Protein AF-A0A7C9QWF3-F1 (afdb_monomer_lite)

Radius of gyration: 22.1 Å; chains: 1; bounding box: 34×55×81 Å

InterPro domains:
  IPR009056 Cytochrome c-like domain [PS51007] (44-137)
  IPR015170 Protein of unknown function DUF1924, Cytochrome c-type protein SHP-like [PF09086] (40-134)
  IPR036909 Cytochrome c-like domain superfamily [G3DSA:1.10.760.10] (20-137)
  IPR036909 Cytochrome c-like domain superfamily [SSF46626] (30-136)

Sequence (137 aa):
MKRILAAALVLAPVAAMAAGSAHDLVLSHYAVQAKQADSAFAGFSAQRGETLFRTQWAKGDARTPSCTSCHTDNPRDPGRNAKTGRPIDPVAVSANPKRFTDLDQVEKQFGRDCKSVLGRECTPQEKGDYVTFMTGQ

pLDDT: mean 91.34, std 15.51, range [38.41, 98.94]

Secondary structure (DSSP, 8-state):
------------------PPPHHHHHHHHHHHHHHHH-TT-----HHHHHHHHH----SS-TT-SSTHHHH-SSTTS-EE-TTT--EE---STTT-TTTT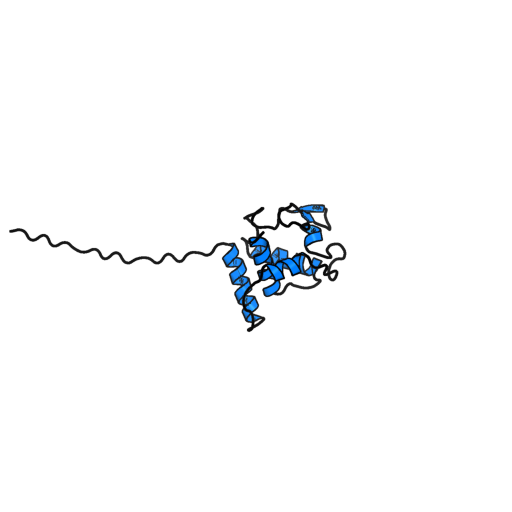--HHHHHHHHHHHHHHHHSSPPPHHHHHHHHHHHHT-

Structure (mmCIF, N/CA/C/O backbone):
data_AF-A0A7C9QWF3-F1
#
_entry.id   AF-A0A7C9QWF3-F1
#
loop_
_atom_site.group_PDB
_atom_site.id
_atom_site.type_symbol
_atom_site.label_atom_id
_atom_site.label_alt_id
_atom_site.label_comp_id
_atom_site.label_asym_id
_atom_site.label_entity_id
_atom_site.label_seq_id
_atom_site.pdbx_PDB_ins_code
_atom_site.Cartn_x
_atom_site.Cartn_y
_atom_site.Cartn_z
_atom_site.occupancy
_atom_site.B_iso_or_equiv
_atom_site.auth_seq_id
_atom_site.auth_comp_id
_atom_site.auth_asym_id
_atom_site.auth_atom_id
_atom_site.pdbx_PDB_model_num
ATOM 1 N N . MET A 1 1 ? 2.187 42.967 63.007 1.00 40.72 1 MET A N 1
ATOM 2 C CA . MET A 1 1 ? 1.349 41.830 62.561 1.00 40.72 1 MET A CA 1
ATOM 3 C C . MET A 1 1 ? 0.830 42.150 61.164 1.00 40.72 1 MET A C 1
ATOM 5 O O . MET A 1 1 ? 0.003 43.041 61.042 1.00 40.72 1 MET A O 1
ATOM 9 N N . LYS A 1 2 ? 1.364 41.537 60.102 1.00 38.41 2 LYS A N 1
ATOM 10 C CA . LYS A 1 2 ? 0.942 41.819 58.719 1.00 38.41 2 LYS A CA 1
ATOM 11 C C . LYS A 1 2 ? 0.622 40.484 58.051 1.00 38.41 2 LYS A C 1
ATOM 13 O O . LYS A 1 2 ? 1.512 39.666 57.856 1.00 38.41 2 LYS A O 1
ATOM 18 N N . ARG A 1 3 ? -0.672 40.225 57.844 1.00 46.75 3 ARG A N 1
ATOM 19 C CA . ARG A 1 3 ? -1.191 38.991 57.241 1.00 46.75 3 ARG A CA 1
ATOM 20 C C . ARG A 1 3 ? -0.973 39.072 55.731 1.00 46.75 3 ARG A C 1
ATOM 22 O O . ARG A 1 3 ? -1.513 39.973 55.098 1.00 46.75 3 ARG A O 1
ATOM 29 N N . ILE A 1 4 ? -0.175 38.165 55.176 1.00 48.28 4 ILE A N 1
ATOM 30 C CA . ILE A 1 4 ? -0.014 38.006 53.727 1.00 48.28 4 ILE A CA 1
ATOM 31 C C . ILE A 1 4 ? -1.088 37.010 53.278 1.00 48.28 4 ILE A C 1
ATOM 33 O O . ILE A 1 4 ? -1.035 35.843 53.658 1.00 48.28 4 ILE A O 1
ATOM 37 N N . LEU A 1 5 ? -2.088 37.474 52.523 1.00 52.41 5 LEU A N 1
ATOM 38 C CA . LEU A 1 5 ? -3.012 36.594 51.804 1.00 52.41 5 LEU A CA 1
ATOM 39 C C . LEU A 1 5 ? -2.332 36.141 50.507 1.00 52.41 5 LEU A C 1
ATOM 41 O O . LEU A 1 5 ? -2.099 36.956 49.617 1.00 52.41 5 LEU A O 1
ATOM 45 N N . ALA A 1 6 ? -2.012 34.853 50.407 1.00 51.81 6 ALA A N 1
ATOM 46 C CA . ALA A 1 6 ? -1.570 34.234 49.164 1.00 51.81 6 ALA A CA 1
ATOM 47 C C . ALA A 1 6 ? -2.803 33.836 48.337 1.00 51.81 6 ALA A C 1
ATOM 49 O O . ALA A 1 6 ? -3.583 32.978 48.748 1.00 51.81 6 ALA A O 1
ATOM 50 N N . ALA A 1 7 ? -2.994 34.482 47.186 1.00 54.31 7 ALA A N 1
ATOM 51 C CA . ALA A 1 7 ? -3.996 34.091 46.202 1.00 54.31 7 ALA A CA 1
ATOM 52 C C . ALA A 1 7 ? -3.501 32.845 45.450 1.00 54.31 7 ALA A C 1
ATOM 54 O O . ALA A 1 7 ? -2.495 32.898 44.744 1.00 54.31 7 ALA A O 1
ATOM 55 N N . ALA A 1 8 ? -4.190 31.718 45.627 1.00 55.28 8 ALA A N 1
ATOM 56 C CA . ALA A 1 8 ? -3.909 30.487 44.899 1.00 55.28 8 ALA A CA 1
ATOM 57 C C . ALA A 1 8 ? -4.468 30.594 43.471 1.00 55.28 8 ALA A C 1
ATOM 59 O O . ALA A 1 8 ? -5.681 30.565 43.261 1.00 55.28 8 ALA A O 1
ATOM 60 N N . LEU A 1 9 ? -3.576 30.737 42.490 1.00 61.31 9 LEU A N 1
ATOM 61 C CA . LEU A 1 9 ? -3.903 30.663 41.069 1.00 61.31 9 LEU A CA 1
ATOM 62 C C . LEU A 1 9 ? -4.103 29.186 40.693 1.00 61.31 9 LEU A C 1
ATOM 64 O O . LEU A 1 9 ? -3.141 28.424 40.609 1.00 61.31 9 LEU A O 1
ATOM 68 N N . VAL A 1 10 ? -5.355 28.772 40.503 1.00 59.12 10 VAL A N 1
ATOM 69 C CA . VAL A 1 10 ? -5.696 27.417 40.050 1.00 59.12 10 VAL A CA 1
ATOM 70 C C . VAL A 1 10 ? -5.458 27.342 38.542 1.00 59.12 10 VAL A C 1
ATOM 72 O O . VAL A 1 10 ? -6.232 27.879 37.752 1.00 59.12 10 VAL A O 1
ATOM 75 N N . LEU A 1 11 ? -4.361 26.700 38.142 1.00 59.66 11 LEU A N 1
ATOM 76 C CA . LEU A 1 11 ? -4.047 26.414 36.745 1.00 59.66 11 LEU A CA 1
ATOM 77 C C . LEU A 1 11 ? -4.833 25.163 36.315 1.00 59.66 11 LEU A C 1
ATOM 79 O O . LEU A 1 11 ? -4.531 24.057 36.761 1.00 59.66 11 LEU A O 1
ATOM 83 N N . ALA A 1 12 ? -5.864 25.323 35.483 1.00 61.59 12 ALA A N 1
ATOM 84 C CA . ALA A 1 12 ? -6.570 24.186 34.893 1.00 61.59 12 ALA A CA 1
ATOM 85 C C . ALA A 1 12 ? -5.717 23.559 33.768 1.00 61.59 12 ALA A C 1
ATOM 87 O O . ALA A 1 12 ? -5.203 24.297 32.923 1.00 61.59 12 ALA A O 1
ATOM 88 N N . PRO A 1 13 ? -5.552 22.224 33.719 1.00 59.62 13 PRO A N 1
ATOM 89 C CA . PRO A 1 13 ? -4.785 21.574 32.666 1.00 59.62 13 PRO A CA 1
ATOM 90 C C . PRO A 1 13 ? -5.576 21.571 31.352 1.00 59.62 13 PRO A C 1
ATOM 92 O O . PRO A 1 13 ? -6.687 21.047 31.273 1.00 59.62 13 PRO A O 1
ATOM 95 N N . VAL A 1 14 ? -4.983 22.138 30.302 1.00 57.81 14 VAL A N 1
ATOM 96 C CA . VAL A 1 14 ? -5.469 21.992 28.927 1.00 57.81 14 VAL A CA 1
ATOM 97 C C . VAL A 1 14 ? -5.061 20.601 28.449 1.00 57.81 14 VAL A C 1
ATOM 99 O O . VAL A 1 14 ? -3.873 20.318 28.296 1.00 57.81 14 VAL A O 1
ATOM 102 N N . ALA A 1 15 ? -6.032 19.714 28.239 1.00 54.88 15 ALA A N 1
ATOM 103 C CA . ALA A 1 15 ? -5.780 18.419 27.621 1.00 54.88 15 ALA A CA 1
ATOM 104 C C . ALA A 1 15 ? -5.381 18.636 26.153 1.00 54.88 15 ALA A C 1
ATOM 106 O O . ALA A 1 15 ? -6.208 19.015 25.323 1.00 54.88 15 ALA A O 1
ATOM 107 N N . ALA A 1 16 ? -4.106 18.419 25.832 1.00 52.31 16 ALA A N 1
ATOM 108 C CA . ALA A 1 16 ? -3.642 18.380 24.454 1.00 52.31 16 ALA A CA 1
ATOM 109 C C . ALA A 1 16 ? -4.248 17.145 23.771 1.00 52.31 16 ALA A C 1
ATOM 111 O O . ALA A 1 16 ? -3.899 16.010 24.093 1.00 52.31 16 ALA A O 1
ATOM 112 N N . MET A 1 17 ? -5.178 17.361 22.841 1.00 54.38 17 MET A N 1
ATOM 113 C CA . MET A 1 17 ? -5.611 16.317 21.918 1.00 54.38 17 MET A CA 1
ATOM 114 C C . MET A 1 17 ? -4.405 15.968 21.043 1.00 54.38 17 MET A C 1
ATOM 116 O O . MET A 1 17 ? -3.961 16.795 20.247 1.00 54.38 17 MET A O 1
ATOM 120 N N . ALA A 1 18 ? -3.832 14.778 21.225 1.00 54.69 18 ALA A N 1
ATOM 121 C CA . ALA A 1 18 ? -2.798 14.280 20.332 1.00 54.69 18 ALA A CA 1
ATOM 122 C C . ALA A 1 18 ? -3.409 14.146 18.930 1.00 54.69 18 ALA A C 1
ATOM 124 O O . ALA A 1 18 ? -4.263 13.290 18.700 1.00 54.69 18 ALA A O 1
ATOM 125 N N . ALA A 1 19 ? -3.014 15.022 18.005 1.00 62.00 19 ALA A N 1
ATOM 126 C CA . ALA A 1 19 ? -3.297 14.811 16.596 1.00 62.00 19 ALA A CA 1
ATOM 127 C C . ALA A 1 19 ? -2.594 13.508 16.189 1.00 62.00 19 ALA A C 1
ATOM 129 O O . ALA A 1 19 ? -1.377 13.394 16.348 1.00 62.00 19 ALA A O 1
ATOM 130 N N . GLY A 1 20 ? -3.365 12.515 15.736 1.00 65.19 20 GLY A N 1
ATOM 131 C CA . GLY A 1 20 ? -2.807 11.278 15.190 1.00 65.19 20 GLY A CA 1
ATOM 132 C C . GLY A 1 20 ? -1.837 11.580 14.047 1.00 65.19 20 GLY A C 1
ATOM 133 O O . GLY A 1 20 ? -1.910 12.641 13.417 1.00 65.19 20 GLY A O 1
ATOM 134 N N . SER A 1 21 ? -0.913 10.661 13.778 1.00 86.62 21 SER A N 1
ATOM 135 C CA . SER A 1 21 ? -0.009 10.793 12.636 1.00 86.62 21 SER A CA 1
ATOM 136 C C . SER A 1 21 ? -0.801 10.884 11.323 1.00 86.62 21 SER A C 1
ATOM 138 O O . SER A 1 21 ? -1.958 10.468 11.239 1.00 86.62 21 SER A O 1
ATOM 140 N N . ALA A 1 22 ? -0.187 11.405 10.257 1.00 93.25 22 ALA A N 1
ATOM 141 C CA . ALA A 1 22 ? -0.845 11.451 8.948 1.00 93.25 22 ALA A CA 1
ATOM 142 C C . ALA A 1 22 ? -1.272 10.047 8.461 1.00 93.25 22 ALA A C 1
ATOM 144 O O . ALA A 1 22 ? -2.311 9.903 7.818 1.00 93.25 22 ALA A O 1
ATOM 145 N N . HIS A 1 23 ? -0.520 9.005 8.838 1.00 93.56 23 HIS A N 1
ATOM 146 C CA . HIS A 1 23 ? -0.874 7.604 8.597 1.00 93.56 23 HIS A CA 1
ATOM 147 C C . HIS A 1 23 ? -2.131 7.183 9.364 1.00 93.56 23 HIS A C 1
ATOM 149 O O . HIS A 1 23 ? -3.005 6.530 8.792 1.00 93.56 23 HIS A O 1
ATOM 155 N N . ASP A 1 24 ? -2.265 7.607 10.624 1.00 94.38 24 ASP A N 1
ATOM 156 C CA . ASP A 1 24 ? -3.452 7.329 11.443 1.00 94.38 24 ASP A CA 1
ATOM 157 C C . ASP A 1 24 ? -4.708 7.971 10.851 1.00 94.38 24 ASP A C 1
ATOM 159 O O . ASP A 1 24 ? -5.785 7.381 10.922 1.00 94.38 24 ASP A O 1
ATOM 163 N N . LEU A 1 25 ? -4.589 9.148 10.225 1.00 96.00 25 LEU A N 1
ATOM 164 C CA . LEU A 1 25 ? -5.709 9.790 9.529 1.00 96.00 25 LEU A CA 1
ATOM 165 C C . LEU A 1 25 ? -6.176 8.964 8.322 1.00 96.00 25 LEU A C 1
ATOM 167 O O . LEU A 1 25 ? -7.380 8.760 8.147 1.00 96.00 25 LEU A O 1
ATOM 171 N N . VAL A 1 26 ? -5.242 8.435 7.524 1.00 97.88 26 VAL A N 1
ATOM 172 C CA . VAL A 1 26 ? -5.561 7.553 6.388 1.00 97.88 26 VAL A CA 1
ATOM 173 C C . VAL A 1 26 ? -6.196 6.243 6.868 1.00 97.88 26 VAL A C 1
ATOM 175 O O . VAL A 1 26 ? -7.227 5.824 6.339 1.00 97.88 26 VAL A O 1
ATOM 178 N N . LEU A 1 27 ? -5.641 5.610 7.903 1.00 98.12 27 LEU A N 1
ATOM 179 C CA . LEU A 1 27 ? -6.205 4.380 8.470 1.00 98.12 27 LEU A CA 1
ATOM 180 C C . LEU A 1 27 ? -7.588 4.621 9.089 1.00 98.12 27 LEU A C 1
ATOM 182 O O . LEU A 1 27 ? -8.508 3.837 8.860 1.00 98.12 27 LEU A O 1
ATOM 186 N N . SER A 1 28 ? -7.779 5.730 9.805 1.00 98.06 28 SER A N 1
ATOM 187 C CA . SER A 1 28 ? -9.075 6.097 10.391 1.00 98.06 28 SER A CA 1
ATOM 188 C C . SER A 1 28 ? -10.145 6.298 9.317 1.00 98.06 28 SER A C 1
ATOM 190 O O . SER A 1 28 ? -11.272 5.825 9.471 1.00 98.06 28 SER A O 1
ATOM 192 N N . HIS A 1 29 ? -9.788 6.933 8.196 1.00 98.31 29 HIS A N 1
ATOM 193 C CA . HIS A 1 29 ? -10.685 7.099 7.054 1.00 98.31 29 HIS A CA 1
ATOM 194 C C . HIS A 1 29 ? -11.178 5.753 6.502 1.00 98.31 29 HIS A C 1
ATOM 196 O O . HIS A 1 29 ? -12.380 5.572 6.280 1.00 98.31 29 HIS A O 1
ATOM 202 N N . TYR A 1 30 ? -10.279 4.780 6.329 1.00 98.75 30 TYR A N 1
ATOM 203 C CA . TYR A 1 30 ? -10.683 3.445 5.888 1.00 98.75 30 TYR A CA 1
ATOM 204 C C . TYR A 1 30 ? -11.449 2.672 6.951 1.00 98.75 30 TYR A C 1
ATOM 206 O O . TYR A 1 30 ? -12.332 1.900 6.592 1.00 98.75 30 TYR A O 1
ATOM 214 N N . ALA A 1 31 ? -11.152 2.861 8.239 1.00 98.69 31 ALA A N 1
ATOM 215 C CA . ALA A 1 31 ? -11.825 2.128 9.308 1.00 98.69 31 ALA A CA 1
ATOM 216 C C . ALA A 1 31 ? -13.315 2.490 9.368 1.00 98.69 31 ALA A C 1
ATOM 218 O O . ALA A 1 31 ? -14.163 1.606 9.499 1.00 98.69 31 ALA A O 1
ATOM 219 N N . VAL A 1 32 ? -13.640 3.777 9.189 1.00 98.56 32 VAL A N 1
ATOM 220 C CA . VAL A 1 32 ? -15.027 4.254 9.086 1.00 98.56 32 VAL A CA 1
ATOM 221 C C . VAL A 1 32 ? -15.742 3.591 7.907 1.00 98.56 32 VAL A C 1
ATOM 223 O O . VAL A 1 32 ? -16.819 3.024 8.085 1.00 98.56 32 VAL A O 1
ATOM 226 N N . GLN A 1 33 ? -15.135 3.600 6.719 1.00 98.62 33 GLN A N 1
ATOM 227 C CA . GLN A 1 33 ? -15.734 2.989 5.528 1.00 98.62 33 GLN A CA 1
ATOM 228 C C . GLN A 1 33 ? -15.850 1.465 5.631 1.00 98.62 33 GLN A C 1
ATOM 230 O O . GLN A 1 33 ? -16.851 0.894 5.209 1.00 98.62 33 GLN A O 1
ATOM 235 N N . ALA A 1 34 ? -14.850 0.796 6.207 1.00 98.62 34 ALA A N 1
ATOM 236 C CA . ALA A 1 34 ? -14.871 -0.646 6.410 1.00 98.62 34 ALA A CA 1
ATOM 237 C C . ALA A 1 34 ? -16.007 -1.041 7.354 1.00 98.62 34 ALA A C 1
ATOM 239 O O . ALA A 1 34 ? -16.748 -1.965 7.046 1.00 98.62 34 ALA A O 1
ATOM 240 N N . LYS A 1 35 ? -16.216 -0.287 8.441 1.00 98.44 35 LYS A N 1
ATOM 241 C CA . LYS A 1 35 ? -17.327 -0.525 9.369 1.00 98.44 35 LYS A CA 1
ATOM 242 C C . LYS A 1 35 ? -18.702 -0.268 8.747 1.00 98.44 35 LYS A C 1
ATOM 244 O O . LYS A 1 35 ? -19.665 -0.940 9.107 1.00 98.44 35 LYS A O 1
ATOM 249 N N . GLN A 1 36 ? -18.800 0.704 7.839 1.00 98.19 36 GLN A N 1
ATOM 250 C CA . GLN A 1 36 ? -20.025 0.970 7.077 1.00 98.19 36 GLN A CA 1
ATOM 251 C C . GLN A 1 36 ? -20.328 -0.144 6.068 1.00 98.19 36 GLN A C 1
ATOM 253 O O . GLN A 1 36 ? -21.490 -0.491 5.880 1.00 98.19 36 GLN A O 1
ATOM 258 N N . ALA A 1 37 ? -19.295 -0.697 5.428 1.00 97.94 37 ALA A N 1
ATOM 259 C CA . ALA A 1 37 ? -19.433 -1.784 4.464 1.00 97.94 37 ALA A CA 1
ATOM 260 C C . ALA A 1 37 ? -19.664 -3.151 5.132 1.00 97.94 37 ALA A C 1
ATOM 262 O O . ALA A 1 37 ? -20.368 -3.990 4.576 1.00 97.94 37 ALA A O 1
ATOM 263 N N . ASP A 1 38 ? -19.081 -3.370 6.312 1.00 97.31 38 ASP A N 1
ATOM 264 C CA . ASP A 1 38 ? -19.172 -4.611 7.074 1.00 97.31 38 ASP A CA 1
ATOM 265 C C . ASP A 1 38 ? -19.229 -4.324 8.584 1.00 97.31 38 ASP A C 1
ATOM 267 O O . ASP A 1 38 ? -18.258 -3.889 9.215 1.00 97.31 38 ASP A O 1
ATOM 271 N N . SER A 1 39 ? -20.374 -4.617 9.203 1.00 96.31 39 SER A N 1
ATOM 272 C CA . SER A 1 39 ? -20.560 -4.443 10.644 1.00 96.31 39 SER A CA 1
ATOM 273 C C . SER A 1 39 ? -19.705 -5.408 11.476 1.00 96.31 39 SER A C 1
ATOM 275 O O . SER A 1 39 ? -19.462 -5.118 12.651 1.00 96.31 39 SER A O 1
ATOM 277 N N . ALA A 1 40 ? -19.190 -6.492 10.888 1.00 97.00 40 ALA A N 1
ATOM 278 C CA . ALA A 1 40 ? -18.254 -7.419 11.515 1.00 97.00 40 ALA A CA 1
ATOM 279 C C . ALA A 1 40 ? -16.786 -6.965 11.420 1.00 97.00 40 ALA A C 1
ATOM 281 O O . ALA A 1 40 ? -15.913 -7.633 11.977 1.00 97.00 40 ALA A O 1
ATOM 282 N N . PHE A 1 41 ? -16.497 -5.823 10.780 1.00 98.06 41 PHE A N 1
ATOM 283 C CA . PHE A 1 41 ? -15.143 -5.276 10.717 1.00 98.06 41 PHE A CA 1
ATOM 284 C C . PHE A 1 41 ? -14.518 -5.169 12.119 1.00 98.06 41 PHE A C 1
ATOM 286 O O . PHE A 1 41 ? -15.044 -4.482 13.004 1.00 98.06 41 PHE A O 1
ATOM 293 N N . ALA A 1 42 ? -13.382 -5.851 12.288 1.00 96.50 42 ALA A N 1
ATOM 294 C CA . ALA A 1 42 ? -12.665 -6.012 13.555 1.00 96.50 42 ALA A CA 1
ATOM 295 C C . ALA A 1 42 ? -11.274 -5.349 13.557 1.00 96.50 42 ALA A C 1
ATOM 297 O O . ALA A 1 42 ? -10.496 -5.547 14.488 1.00 96.50 42 ALA A O 1
ATOM 298 N N . GLY A 1 43 ? -10.953 -4.570 12.520 1.00 97.94 43 GLY A N 1
ATOM 299 C CA . GLY A 1 43 ? -9.656 -3.916 12.360 1.00 97.94 43 GLY A CA 1
ATOM 300 C C . GLY A 1 43 ? -8.836 -4.452 11.188 1.00 97.94 43 GLY A C 1
ATOM 301 O O . GLY A 1 43 ? -9.153 -5.473 10.563 1.00 97.94 43 GLY A O 1
ATOM 302 N N . PHE A 1 44 ? -7.762 -3.728 10.884 1.00 98.75 44 PHE A N 1
ATOM 303 C CA . PHE A 1 44 ? -6.849 -4.062 9.798 1.00 98.75 44 PHE A CA 1
ATOM 304 C C . PHE A 1 44 ? -5.798 -5.095 10.208 1.00 98.75 44 PHE A C 1
ATOM 306 O O . PHE A 1 44 ? -5.506 -5.284 11.387 1.00 98.75 44 PHE A O 1
ATOM 313 N N . SER A 1 45 ? -5.224 -5.773 9.220 1.00 98.75 45 SER A N 1
ATOM 314 C CA . SER A 1 45 ? -4.221 -6.817 9.397 1.00 98.75 45 SER A CA 1
ATOM 315 C C . SER A 1 45 ? -3.087 -6.651 8.394 1.00 98.75 45 SER A C 1
ATOM 317 O O . SER A 1 45 ? -3.299 -6.749 7.184 1.00 98.75 45 SER A O 1
ATOM 319 N N . ALA A 1 46 ? -1.861 -6.505 8.905 1.00 98.69 46 ALA A N 1
ATOM 320 C CA . ALA A 1 46 ? -0.655 -6.513 8.080 1.00 98.69 46 ALA A CA 1
ATOM 321 C C . ALA A 1 46 ? -0.530 -7.808 7.259 1.00 98.69 46 ALA A C 1
ATOM 323 O O . ALA A 1 46 ? -0.128 -7.766 6.103 1.00 98.69 46 ALA A O 1
ATOM 324 N N . GLN A 1 47 ? -0.936 -8.955 7.811 1.00 98.75 47 GLN A N 1
ATOM 325 C CA . GLN A 1 47 ? -0.834 -10.233 7.105 1.00 98.75 47 GLN A CA 1
ATOM 326 C C . GLN A 1 47 ? -1.815 -10.345 5.930 1.00 98.75 47 GLN A C 1
ATOM 328 O O . GLN A 1 47 ? -1.464 -10.880 4.874 1.00 98.75 47 GLN A O 1
ATOM 333 N N . ARG A 1 48 ? -3.033 -9.802 6.065 1.00 98.81 48 ARG A N 1
ATOM 334 C CA . ARG A 1 48 ? -3.954 -9.687 4.920 1.00 98.81 48 ARG A CA 1
ATOM 335 C C . ARG A 1 48 ? -3.426 -8.696 3.883 1.00 98.81 48 ARG A C 1
ATOM 337 O O . ARG A 1 48 ? -3.517 -8.980 2.692 1.00 98.81 48 ARG A O 1
ATOM 344 N N . GLY A 1 49 ? -2.820 -7.592 4.322 1.00 98.88 49 GLY A N 1
ATOM 345 C CA . GLY A 1 49 ? -2.177 -6.615 3.440 1.00 98.88 49 GLY A CA 1
ATOM 346 C C . GLY A 1 49 ? -1.008 -7.203 2.651 1.00 98.88 49 GLY A C 1
ATOM 347 O O . GLY A 1 49 ? -0.911 -6.995 1.443 1.00 98.88 49 GLY A O 1
ATOM 348 N N . GLU A 1 50 ? -0.166 -8.008 3.298 1.00 98.81 50 GLU A N 1
ATOM 349 C CA . GLU A 1 50 ? 0.914 -8.737 2.633 1.00 98.81 50 GLU A CA 1
ATOM 350 C C . GLU A 1 50 ? 0.365 -9.744 1.620 1.00 98.81 50 GLU A C 1
ATOM 352 O O . GLU A 1 50 ? 0.829 -9.801 0.480 1.00 98.81 50 GLU A O 1
ATOM 357 N N . THR A 1 51 ? -0.663 -10.502 2.008 1.00 98.88 51 THR A N 1
ATOM 358 C CA . THR A 1 51 ? -1.326 -11.453 1.108 1.00 98.88 51 THR A CA 1
ATOM 359 C C . THR A 1 51 ? -1.859 -10.736 -0.130 1.00 98.88 51 THR A C 1
ATOM 361 O O . THR A 1 51 ? -1.581 -11.160 -1.250 1.00 98.88 51 THR A O 1
ATOM 364 N N . LEU A 1 52 ? -2.563 -9.615 0.046 1.00 98.75 52 LEU A N 1
ATOM 365 C CA . LEU A 1 52 ? -3.048 -8.770 -1.047 1.00 98.75 52 LEU A CA 1
ATOM 366 C C . LEU A 1 52 ? -1.902 -8.310 -1.963 1.00 98.75 52 LEU A C 1
ATOM 368 O O . LEU A 1 52 ? -2.021 -8.448 -3.182 1.00 98.75 52 LEU A O 1
ATOM 372 N N . PHE A 1 53 ? -0.805 -7.811 -1.380 1.00 98.75 53 PHE A N 1
ATOM 373 C CA . PHE A 1 53 ? 0.369 -7.307 -2.100 1.00 98.75 53 PHE A CA 1
ATOM 374 C C . PHE A 1 53 ? 1.051 -8.386 -2.951 1.00 98.75 53 PHE A C 1
ATOM 376 O O . PHE A 1 53 ? 1.418 -8.119 -4.093 1.00 98.75 53 PHE A O 1
ATOM 383 N N . ARG A 1 54 ? 1.206 -9.601 -2.410 1.00 98.50 54 ARG A N 1
ATOM 384 C CA . ARG A 1 54 ? 1.948 -10.698 -3.057 1.00 98.50 54 ARG A CA 1
ATOM 385 C C . ARG A 1 54 ? 1.100 -11.571 -3.976 1.00 98.50 54 ARG A C 1
ATOM 387 O O . ARG A 1 54 ? 1.647 -12.281 -4.815 1.00 98.50 54 ARG A O 1
ATOM 394 N N . THR A 1 55 ? -0.224 -11.547 -3.832 1.00 98.56 55 THR A N 1
ATOM 395 C CA . THR A 1 55 ? -1.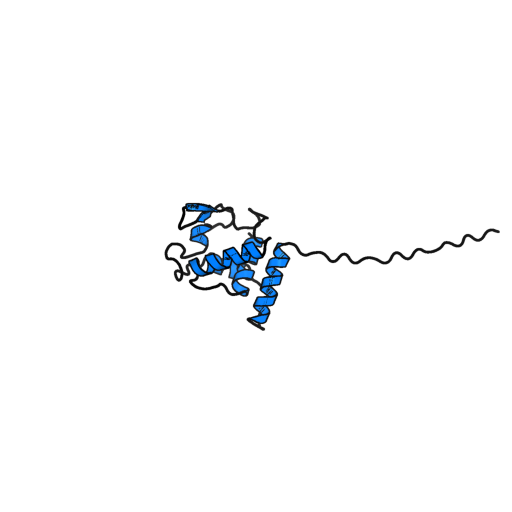117 -12.395 -4.631 1.00 98.56 55 THR A CA 1
ATOM 396 C C . THR A 1 55 ? -0.982 -12.080 -6.122 1.00 98.56 55 THR A C 1
ATOM 398 O O . THR A 1 55 ? -0.967 -10.917 -6.535 1.00 98.56 55 THR A 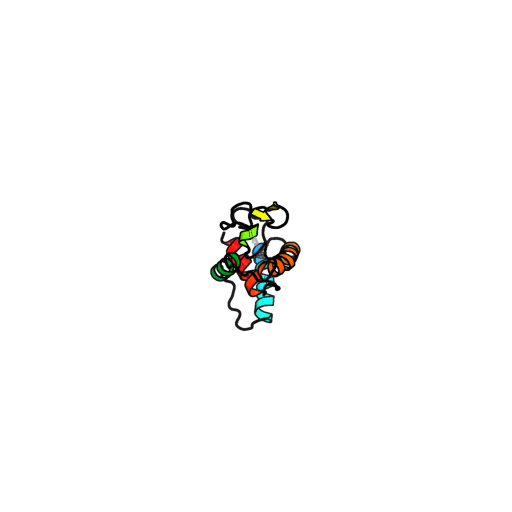O 1
ATOM 401 N N . GLN A 1 56 ? -0.913 -13.132 -6.942 1.00 97.56 56 GLN A N 1
ATOM 402 C CA . GLN A 1 56 ? -1.095 -13.037 -8.387 1.00 97.56 56 GLN A CA 1
ATOM 403 C C . GLN A 1 56 ? -2.592 -13.046 -8.691 1.00 97.56 56 GLN A C 1
ATOM 405 O O . GLN A 1 56 ? -3.234 -14.090 -8.754 1.00 97.56 56 GLN A O 1
ATOM 410 N N . TRP A 1 57 ? -3.159 -11.857 -8.841 1.00 96.81 57 TRP A N 1
ATOM 411 C CA . TRP A 1 57 ? -4.569 -11.661 -9.143 1.00 96.81 57 TRP A CA 1
ATOM 412 C C . TRP A 1 57 ? -4.885 -12.008 -10.590 1.00 96.81 57 TRP A C 1
ATOM 414 O O . TRP A 1 57 ? -5.905 -12.643 -10.838 1.00 96.81 57 TRP A O 1
ATOM 424 N N . ALA A 1 58 ? -4.025 -11.576 -11.524 1.00 91.75 58 ALA A N 1
ATOM 425 C CA . ALA A 1 58 ? -4.143 -11.817 -12.968 1.00 91.75 58 ALA A CA 1
ATOM 426 C C . ALA A 1 58 ? -5.556 -11.554 -13.545 1.00 91.75 58 ALA A C 1
ATOM 428 O O . ALA A 1 58 ? -5.993 -12.219 -14.481 1.00 91.75 58 ALA A O 1
ATOM 429 N N . LYS A 1 59 ? -6.279 -10.584 -12.966 1.00 94.69 59 LYS A N 1
ATOM 430 C CA . LYS A 1 59 ? -7.663 -10.221 -13.328 1.00 94.69 59 LYS A CA 1
ATOM 431 C C . LYS A 1 59 ? -7.786 -8.831 -13.950 1.00 94.69 59 LYS A C 1
ATOM 433 O O . LYS A 1 59 ? -8.788 -8.552 -14.599 1.00 94.69 59 LYS A O 1
ATOM 438 N N . GLY A 1 60 ? -6.802 -7.961 -13.724 1.00 95.50 60 GLY A N 1
ATOM 439 C CA . GLY A 1 60 ? -6.715 -6.645 -14.350 1.00 95.50 60 GLY A CA 1
ATOM 440 C C . GLY A 1 60 ? -5.890 -6.658 -15.641 1.00 95.50 60 GLY A C 1
ATOM 441 O O . GLY A 1 60 ? -6.084 -7.486 -16.526 1.00 95.50 60 GLY A O 1
ATOM 442 N N . ASP A 1 61 ? -4.955 -5.717 -15.761 1.00 96.62 61 ASP A N 1
ATOM 443 C CA . ASP A 1 61 ? -4.015 -5.649 -16.881 1.00 96.62 61 ASP A CA 1
ATOM 444 C C . ASP A 1 61 ? -3.003 -6.802 -16.801 1.00 96.62 61 ASP A C 1
ATOM 446 O O . ASP A 1 61 ? -2.376 -7.025 -15.764 1.00 96.62 61 ASP A O 1
ATOM 450 N N . ALA A 1 62 ? -2.795 -7.496 -17.922 1.00 96.38 62 ALA A N 1
ATOM 451 C CA . ALA A 1 62 ? -1.898 -8.649 -18.013 1.00 96.38 62 ALA A CA 1
ATOM 452 C C . ALA A 1 62 ? -0.436 -8.342 -17.628 1.00 96.38 62 ALA A C 1
ATOM 454 O O . ALA A 1 62 ? 0.297 -9.249 -17.245 1.00 96.38 62 ALA A O 1
ATOM 455 N N . ARG A 1 63 ? 0.000 -7.076 -17.705 1.00 96.19 63 ARG A N 1
ATOM 456 C CA . ARG A 1 63 ? 1.351 -6.645 -17.293 1.00 96.19 63 ARG A CA 1
ATOM 457 C C . ARG A 1 63 ? 1.478 -6.411 -15.790 1.00 96.19 63 ARG A C 1
ATOM 459 O O . ARG A 1 63 ? 2.590 -6.257 -15.298 1.00 96.19 63 ARG A O 1
ATOM 466 N N . THR A 1 64 ? 0.364 -6.335 -15.067 1.00 97.06 64 THR A N 1
ATOM 467 C CA . THR A 1 64 ? 0.340 -6.115 -13.616 1.00 97.06 64 THR A CA 1
ATOM 468 C C . THR A 1 64 ? -0.453 -7.216 -12.917 1.00 97.06 64 THR A C 1
ATOM 470 O O . THR A 1 64 ? -1.463 -6.920 -12.281 1.00 97.06 64 THR A O 1
ATOM 473 N N . PRO A 1 65 ? -0.036 -8.493 -13.018 1.00 97.44 65 PRO A N 1
ATOM 474 C CA . PRO A 1 65 ? -0.729 -9.589 -12.348 1.00 97.44 65 PRO A CA 1
ATOM 475 C C . PRO A 1 65 ? -0.669 -9.487 -10.817 1.00 97.44 65 PRO A C 1
ATOM 477 O O . PRO A 1 65 ? -1.489 -10.113 -10.154 1.00 97.44 65 PRO A O 1
ATOM 480 N N . SER A 1 66 ? 0.267 -8.716 -10.254 1.00 98.31 66 SER A N 1
ATOM 481 C CA . SER A 1 66 ? 0.422 -8.482 -8.815 1.00 98.31 66 SER A CA 1
ATOM 482 C C . SER A 1 66 ? 0.895 -7.048 -8.536 1.00 98.31 66 SER A C 1
ATOM 484 O O . SER A 1 66 ? 1.388 -6.362 -9.436 1.00 98.31 66 SER A O 1
ATOM 486 N N . CYS A 1 67 ? 0.794 -6.586 -7.285 1.00 98.38 67 CYS A N 1
ATOM 487 C CA . CYS A 1 67 ? 1.378 -5.311 -6.859 1.00 98.38 67 CYS A CA 1
ATOM 488 C C . CYS A 1 67 ? 2.909 -5.321 -7.033 1.00 98.38 67 CYS A C 1
ATOM 490 O O . CYS A 1 67 ? 3.508 -4.303 -7.401 1.00 98.38 67 CYS A O 1
ATOM 492 N N . THR A 1 68 ? 3.536 -6.489 -6.851 1.00 98.38 68 THR A N 1
ATOM 493 C CA . THR A 1 68 ? 4.989 -6.680 -6.990 1.00 98.38 68 THR A CA 1
ATOM 494 C C . THR A 1 68 ? 5.492 -6.450 -8.415 1.00 98.38 68 THR A C 1
ATOM 496 O O . THR A 1 68 ? 6.655 -6.098 -8.603 1.00 98.38 68 THR A O 1
ATOM 499 N N . SER A 1 69 ? 4.618 -6.519 -9.430 1.00 98.00 69 SER A N 1
ATOM 500 C CA . SER A 1 69 ? 4.979 -6.214 -10.822 1.00 98.00 69 SER A CA 1
ATOM 501 C C . SER A 1 69 ? 5.506 -4.787 -11.003 1.00 98.00 69 SER A C 1
ATOM 503 O O . SER A 1 69 ? 6.285 -4.539 -11.919 1.00 98.00 69 SER A O 1
ATOM 505 N N . CYS A 1 70 ? 5.094 -3.854 -10.136 1.00 97.88 70 CYS A N 1
ATOM 506 C CA . CYS A 1 70 ? 5.607 -2.484 -10.115 1.00 97.88 70 CYS A CA 1
ATOM 507 C C . CYS A 1 70 ? 6.521 -2.198 -8.916 1.00 97.88 70 CYS A C 1
ATOM 509 O O . CYS A 1 70 ? 7.427 -1.377 -9.036 1.00 97.88 70 CYS A O 1
ATOM 511 N N . HIS A 1 71 ? 6.269 -2.833 -7.769 1.00 98.38 71 HIS A N 1
ATOM 512 C CA . HIS A 1 71 ? 6.883 -2.487 -6.480 1.00 98.38 71 HIS A CA 1
ATOM 513 C C . HIS A 1 71 ? 7.944 -3.480 -5.987 1.00 98.38 71 HIS A C 1
ATOM 515 O O . HIS A 1 71 ? 8.448 -3.311 -4.881 1.00 98.38 71 HIS A O 1
ATOM 521 N N . THR A 1 72 ? 8.308 -4.469 -6.811 1.00 98.19 72 THR A N 1
ATOM 522 C CA . THR A 1 72 ? 9.197 -5.591 -6.459 1.00 98.19 72 THR A CA 1
ATOM 523 C C . THR A 1 72 ? 8.630 -6.473 -5.338 1.00 98.19 72 THR A C 1
ATOM 525 O O . THR A 1 72 ? 7.564 -6.193 -4.790 1.00 98.19 72 THR A O 1
ATOM 528 N N . ASP A 1 73 ? 9.321 -7.562 -4.997 1.00 97.88 73 ASP A N 1
ATOM 529 C CA . ASP A 1 73 ? 8.929 -8.427 -3.875 1.00 97.88 73 ASP A CA 1
ATOM 530 C C . ASP A 1 73 ? 9.299 -7.836 -2.506 1.00 97.88 73 ASP A C 1
ATOM 532 O O . ASP A 1 73 ? 8.723 -8.233 -1.485 1.00 97.88 73 ASP A O 1
ATOM 536 N N . ASN A 1 74 ? 10.240 -6.888 -2.477 1.00 98.38 74 ASN A N 1
ATOM 537 C CA . ASN A 1 74 ? 10.649 -6.161 -1.286 1.00 98.38 74 ASN A CA 1
ATOM 538 C C . ASN A 1 74 ? 10.163 -4.703 -1.382 1.00 98.38 74 ASN A C 1
ATOM 540 O O . ASN A 1 74 ? 10.767 -3.897 -2.085 1.00 98.38 74 ASN A O 1
ATOM 544 N N . PRO A 1 75 ? 9.111 -4.304 -0.645 1.00 98.38 75 PRO A N 1
ATOM 545 C CA . PRO A 1 75 ? 8.518 -2.971 -0.785 1.00 98.38 75 PRO A CA 1
ATOM 546 C C . PRO A 1 75 ? 9.433 -1.816 -0.333 1.00 98.38 75 PRO A C 1
ATOM 548 O O . PRO A 1 75 ? 9.080 -0.648 -0.530 1.00 98.38 75 PRO A O 1
ATOM 551 N N . ARG A 1 76 ? 10.588 -2.127 0.276 1.00 98.62 76 ARG A N 1
ATOM 552 C CA . ARG A 1 76 ? 11.643 -1.168 0.640 1.00 98.62 76 ARG A CA 1
ATOM 553 C C . ARG A 1 76 ? 12.532 -0.777 -0.538 1.00 98.62 76 ARG A C 1
ATOM 555 O O . ARG A 1 76 ? 13.196 0.253 -0.463 1.00 98.62 76 ARG A O 1
ATOM 562 N N . ASP A 1 77 ? 12.522 -1.562 -1.609 1.00 98.62 77 ASP A N 1
ATOM 563 C CA . ASP A 1 77 ? 13.317 -1.289 -2.798 1.00 98.62 77 ASP A CA 1
ATOM 564 C C . ASP A 1 77 ? 12.563 -0.352 -3.758 1.00 98.62 77 ASP A C 1
ATOM 566 O O . ASP A 1 77 ? 11.325 -0.343 -3.801 1.00 98.62 77 ASP A O 1
ATOM 570 N N . PRO A 1 78 ? 13.281 0.469 -4.546 1.00 98.50 78 PRO A N 1
ATOM 571 C CA . PRO A 1 78 ? 12.662 1.235 -5.614 1.00 98.50 78 PRO A CA 1
ATOM 572 C C . PRO A 1 78 ? 12.097 0.295 -6.684 1.00 98.50 78 PRO A C 1
ATOM 574 O O . PRO A 1 78 ? 12.751 -0.637 -7.153 1.00 98.50 78 PRO A O 1
ATOM 577 N N . GLY A 1 79 ? 10.872 0.583 -7.104 1.00 98.38 79 GLY A N 1
ATOM 578 C CA . GLY A 1 79 ? 10.165 -0.137 -8.149 1.00 98.38 79 GLY A CA 1
ATOM 579 C C . GLY A 1 79 ? 10.285 0.518 -9.524 1.00 98.38 79 GLY A C 1
ATOM 580 O O . GLY A 1 79 ? 10.912 1.566 -9.713 1.00 98.38 79 GLY A O 1
ATOM 581 N N . ARG A 1 80 ? 9.620 -0.080 -10.514 1.00 98.38 80 ARG A N 1
ATOM 582 C CA . ARG A 1 80 ? 9.450 0.499 -11.854 1.00 98.38 80 ARG A CA 1
ATOM 583 C C . ARG A 1 80 ? 8.057 0.186 -12.364 1.00 98.38 80 ARG A C 1
ATOM 585 O O . ARG A 1 80 ? 7.595 -0.942 -12.278 1.00 98.38 80 ARG A O 1
ATOM 592 N N . ASN A 1 81 ? 7.386 1.175 -12.939 1.00 97.38 81 ASN A N 1
ATOM 593 C CA . ASN A 1 81 ? 6.057 0.978 -13.497 1.00 97.38 81 ASN A CA 1
ATOM 594 C C . ASN A 1 81 ? 6.101 -0.058 -14.633 1.00 97.38 81 ASN A C 1
ATOM 596 O O . ASN A 1 81 ? 6.752 0.182 -15.649 1.00 97.38 81 ASN A O 1
ATOM 600 N N . ALA A 1 82 ? 5.357 -1.158 -14.502 1.00 95.94 82 ALA A N 1
ATOM 601 C CA . ALA A 1 82 ? 5.391 -2.275 -15.450 1.00 95.94 82 ALA A CA 1
ATOM 602 C C . ALA A 1 82 ? 5.002 -1.902 -16.896 1.00 95.94 82 ALA A C 1
ATOM 604 O O . ALA A 1 82 ? 5.357 -2.607 -17.836 1.00 95.94 82 ALA A O 1
ATOM 605 N N . LYS A 1 83 ? 4.271 -0.796 -17.100 1.00 93.12 83 LYS A N 1
ATOM 606 C CA . LYS A 1 83 ? 3.805 -0.359 -18.429 1.00 93.12 83 LYS A CA 1
ATOM 607 C C . LYS A 1 83 ? 4.746 0.645 -19.089 1.00 93.12 83 LYS A C 1
ATOM 609 O O . LYS A 1 83 ? 4.886 0.637 -20.304 1.00 93.12 83 LYS A O 1
ATOM 614 N N . THR A 1 84 ? 5.334 1.541 -18.299 1.00 96.19 84 THR A N 1
ATOM 615 C CA . THR A 1 84 ? 6.091 2.704 -18.801 1.00 96.19 84 THR A CA 1
ATOM 616 C C . THR A 1 84 ? 7.581 2.643 -18.485 1.00 96.19 84 THR A C 1
ATOM 618 O O . THR A 1 84 ? 8.349 3.443 -19.006 1.00 96.19 84 THR A O 1
ATOM 621 N N . GLY A 1 85 ? 8.000 1.754 -17.584 1.00 96.81 85 GLY A N 1
ATOM 622 C CA . GLY A 1 85 ? 9.370 1.682 -17.088 1.00 96.81 85 GLY A CA 1
ATOM 623 C C . GLY A 1 85 ? 9.798 2.883 -16.240 1.00 96.81 85 GLY A C 1
ATOM 624 O O . GLY A 1 85 ? 10.971 2.990 -15.899 1.00 96.81 85 GLY A O 1
ATOM 625 N N . ARG A 1 86 ? 8.899 3.809 -15.887 1.00 97.69 86 ARG A N 1
ATOM 626 C CA . ARG A 1 86 ? 9.258 4.941 -15.020 1.00 97.69 86 ARG A CA 1
ATOM 627 C C . ARG A 1 86 ? 9.637 4.445 -13.617 1.00 97.69 86 ARG A C 1
ATOM 629 O O . ARG A 1 86 ? 8.950 3.550 -13.120 1.00 97.69 86 ARG A O 1
ATOM 636 N N . PRO A 1 87 ? 10.683 5.006 -12.981 1.00 97.88 87 PRO A N 1
ATOM 637 C CA . PRO A 1 87 ? 11.048 4.642 -11.616 1.00 97.88 87 PRO A CA 1
ATOM 638 C C . PRO A 1 87 ? 9.926 5.004 -10.638 1.00 97.88 87 PRO A C 1
ATOM 640 O O . PRO A 1 87 ? 9.188 5.971 -10.852 1.00 97.88 87 PRO A O 1
ATOM 643 N N . ILE A 1 88 ? 9.801 4.208 -9.581 1.00 98.25 88 ILE A N 1
ATOM 644 C CA . ILE A 1 88 ? 8.852 4.403 -8.489 1.00 98.25 88 ILE A CA 1
ATOM 645 C C . ILE A 1 88 ? 9.639 4.319 -7.184 1.00 98.25 88 ILE A C 1
ATOM 647 O O . ILE A 1 88 ? 10.303 3.317 -6.935 1.00 98.25 88 ILE A O 1
ATOM 651 N N . ASP A 1 89 ? 9.543 5.341 -6.338 1.00 98.25 89 ASP A N 1
ATOM 652 C CA . ASP A 1 89 ? 10.158 5.305 -5.007 1.00 98.25 89 ASP A CA 1
ATOM 653 C C . ASP A 1 89 ? 9.606 4.139 -4.167 1.00 98.25 89 ASP A C 1
ATOM 655 O O . ASP A 1 89 ? 8.457 3.730 -4.389 1.00 98.25 89 ASP A O 1
ATOM 659 N N . PRO A 1 90 ? 10.347 3.652 -3.156 1.00 98.69 90 PRO A N 1
ATOM 660 C CA . PRO A 1 90 ? 9.865 2.619 -2.244 1.00 98.69 90 PRO A CA 1
ATOM 661 C C . PRO A 1 90 ? 8.457 2.902 -1.714 1.00 98.69 90 PRO A C 1
ATOM 663 O O . PRO A 1 90 ? 8.070 4.061 -1.496 1.00 98.69 90 PRO A O 1
ATOM 666 N N . VAL A 1 91 ? 7.665 1.842 -1.559 1.00 98.50 91 VAL A N 1
ATOM 667 C CA . VAL A 1 91 ? 6.286 1.931 -1.054 1.00 98.50 91 VAL A CA 1
ATOM 668 C C . VAL A 1 91 ? 6.205 1.666 0.450 1.00 98.50 91 VAL A C 1
ATOM 670 O O . VAL A 1 91 ? 5.284 2.163 1.091 1.00 98.50 91 VAL A O 1
ATOM 673 N N . ALA A 1 92 ? 7.189 0.963 1.012 1.00 98.56 92 ALA A N 1
ATOM 674 C CA . ALA A 1 92 ? 7.364 0.804 2.451 1.00 98.56 92 ALA A CA 1
ATOM 675 C C . ALA A 1 92 ? 7.626 2.154 3.137 1.00 98.56 92 ALA A C 1
ATOM 677 O O . ALA A 1 92 ? 8.416 2.971 2.648 1.00 98.56 92 ALA A O 1
ATOM 678 N N . VAL A 1 93 ? 6.993 2.376 4.288 1.00 98.06 93 VAL A N 1
ATOM 679 C CA . VAL A 1 93 ? 7.109 3.636 5.035 1.00 98.06 93 VAL A CA 1
ATOM 680 C C . VAL A 1 93 ? 8.493 3.780 5.670 1.00 98.06 93 VAL A C 1
ATOM 682 O O . VAL A 1 93 ? 9.005 4.898 5.722 1.00 98.06 93 VAL A O 1
ATOM 685 N N . SER A 1 94 ? 9.153 2.685 6.070 1.00 97.75 94 SER A N 1
ATOM 686 C CA . SER A 1 94 ? 10.519 2.746 6.618 1.00 97.75 94 SER A CA 1
ATOM 687 C C . SER A 1 94 ? 11.550 3.299 5.631 1.00 97.75 94 SER A C 1
ATOM 689 O O . SER A 1 94 ? 12.497 3.969 6.039 1.00 97.75 94 SER A O 1
ATOM 691 N N . ALA A 1 95 ? 11.355 3.048 4.333 1.00 98.25 95 ALA A N 1
ATOM 692 C CA . ALA A 1 95 ? 12.225 3.521 3.260 1.00 98.25 95 ALA A CA 1
ATOM 693 C C . ALA A 1 95 ? 11.746 4.853 2.657 1.00 98.25 95 ALA A C 1
ATOM 695 O O . ALA A 1 95 ? 12.546 5.622 2.125 1.00 98.25 95 ALA A O 1
ATOM 696 N N . ASN A 1 96 ? 10.445 5.146 2.740 1.00 98.00 96 ASN A N 1
ATOM 697 C CA . ASN A 1 96 ? 9.865 6.398 2.270 1.00 98.00 96 ASN A CA 1
ATOM 698 C C . ASN A 1 96 ? 8.745 6.892 3.208 1.00 98.00 96 ASN A C 1
ATOM 700 O O . ASN A 1 96 ? 7.563 6.635 2.954 1.00 98.00 96 ASN A O 1
ATOM 704 N N . PRO A 1 97 ? 9.083 7.685 4.245 1.00 96.81 97 PRO A N 1
ATOM 705 C CA . PRO A 1 97 ? 8.119 8.144 5.250 1.00 96.81 97 PRO A CA 1
ATOM 706 C C . PRO A 1 97 ? 6.988 9.036 4.715 1.00 96.81 97 PRO A C 1
ATOM 708 O O . PRO A 1 97 ? 6.008 9.271 5.415 1.00 96.81 97 PRO A O 1
ATOM 711 N N . LYS A 1 98 ? 7.106 9.539 3.477 1.00 96.25 98 LYS A N 1
ATOM 712 C CA . LYS A 1 98 ? 6.071 10.350 2.809 1.00 96.25 98 LYS A CA 1
ATOM 713 C C . LYS A 1 98 ? 4.925 9.503 2.246 1.00 96.25 98 LYS A C 1
ATOM 715 O O . LYS A 1 98 ? 3.932 10.048 1.770 1.00 96.25 98 LYS A O 1
ATOM 720 N N . ARG A 1 99 ? 5.062 8.174 2.219 1.00 97.69 99 ARG A N 1
ATOM 721 C CA . ARG A 1 99 ? 3.996 7.279 1.758 1.00 97.69 99 ARG A CA 1
ATOM 722 C C . ARG A 1 99 ? 2.815 7.332 2.723 1.00 97.69 99 ARG A C 1
ATOM 724 O O . ARG A 1 99 ? 3.008 7.342 3.929 1.00 97.69 99 ARG A O 1
ATOM 731 N N . PHE A 1 100 ? 1.603 7.342 2.171 1.00 97.81 100 PHE A N 1
ATOM 732 C CA . PHE A 1 100 ? 0.334 7.310 2.912 1.00 97.81 100 PHE A CA 1
ATOM 733 C C . PHE A 1 100 ? 0.103 8.476 3.890 1.00 97.81 100 PHE A C 1
ATOM 735 O O . PHE A 1 100 ? -0.561 8.298 4.905 1.00 97.81 100 PHE A O 1
ATOM 742 N N . THR A 1 101 ? 0.620 9.670 3.587 1.00 97.00 101 THR A N 1
ATOM 743 C CA . THR A 1 101 ? 0.387 10.881 4.402 1.00 97.00 101 THR A CA 1
ATOM 744 C C . THR A 1 101 ? -0.601 11.872 3.777 1.00 97.00 101 THR A C 1
ATOM 746 O O . THR A 1 101 ? -0.992 12.832 4.430 1.00 97.00 101 THR A O 1
ATOM 749 N N . ASP A 1 102 ? -0.982 11.669 2.514 1.00 97.44 102 ASP A N 1
ATOM 750 C CA . ASP A 1 102 ? -1.918 12.508 1.755 1.00 97.44 102 ASP A CA 1
ATOM 751 C C . ASP A 1 102 ? -3.055 11.620 1.240 1.00 97.44 102 ASP A C 1
ATOM 753 O O . ASP A 1 102 ? -2.848 10.772 0.367 1.00 97.44 102 ASP A O 1
ATOM 757 N N . LEU A 1 103 ? -4.247 11.783 1.816 1.00 97.31 103 LEU A N 1
ATOM 758 C CA . LEU A 1 103 ? -5.392 10.925 1.525 1.00 97.31 103 LEU A CA 1
ATOM 759 C C . LEU A 1 103 ? -5.842 11.020 0.060 1.00 97.31 103 LEU A C 1
ATOM 761 O O . LEU A 1 103 ? -6.149 9.992 -0.545 1.00 97.31 103 LEU A O 1
ATOM 765 N N . ASP A 1 104 ? -5.828 12.214 -0.531 1.00 97.94 104 ASP A N 1
ATOM 766 C CA . ASP A 1 104 ? -6.257 12.416 -1.917 1.00 97.94 104 ASP A CA 1
ATOM 767 C C . ASP A 1 104 ? -5.295 11.719 -2.880 1.00 97.94 104 ASP A C 1
ATOM 769 O O . ASP A 1 104 ? -5.711 11.072 -3.848 1.00 97.94 104 ASP A O 1
ATOM 773 N N . GLN A 1 105 ? -3.992 11.793 -2.598 1.00 97.81 105 GLN A N 1
ATOM 774 C CA . GLN A 1 105 ? -2.991 11.060 -3.361 1.00 97.81 105 GLN A CA 1
ATOM 775 C C . GLN A 1 105 ? -3.162 9.542 -3.212 1.00 97.81 105 GLN A C 1
ATOM 777 O O . GLN A 1 105 ? -3.063 8.823 -4.215 1.00 97.81 105 GLN A O 1
ATOM 782 N N . VAL A 1 106 ? -3.418 9.055 -1.994 1.00 98.38 106 VAL A N 1
ATOM 783 C CA . VAL A 1 106 ? -3.627 7.627 -1.715 1.00 98.38 106 VAL A CA 1
ATOM 784 C C . VAL A 1 106 ? -4.847 7.105 -2.472 1.00 98.38 106 VAL A C 1
ATOM 786 O O . VAL A 1 106 ? -4.723 6.138 -3.225 1.00 98.38 106 VAL A O 1
ATOM 789 N N . GLU A 1 107 ? -5.995 7.774 -2.365 1.00 98.56 107 GLU A N 1
ATOM 790 C CA . GLU A 1 107 ? -7.221 7.381 -3.067 1.00 98.56 107 GLU A CA 1
ATOM 791 C C . GLU A 1 107 ? -7.042 7.419 -4.583 1.00 98.56 107 GLU A C 1
ATOM 793 O O . GLU A 1 107 ? -7.397 6.472 -5.294 1.00 98.56 107 GLU A O 1
ATOM 798 N N . LYS A 1 108 ? -6.392 8.472 -5.087 1.00 98.31 108 LYS A N 1
ATOM 799 C CA . LYS A 1 108 ? -6.053 8.591 -6.504 1.00 98.31 108 LYS A CA 1
ATOM 800 C C . LYS A 1 108 ? -5.193 7.421 -6.984 1.00 98.31 108 LYS A C 1
ATOM 802 O O . LYS A 1 108 ? -5.331 7.024 -8.146 1.00 98.31 108 LYS A O 1
ATOM 807 N N . GLN A 1 109 ? -4.252 6.937 -6.176 1.00 97.75 109 GLN A N 1
ATOM 808 C CA . GLN A 1 109 ? -3.369 5.839 -6.562 1.00 97.75 109 GLN A CA 1
ATOM 809 C C . GLN A 1 109 ? -4.090 4.491 -6.473 1.00 97.75 109 GLN A C 1
ATOM 811 O O . GLN A 1 109 ? -4.093 3.758 -7.464 1.00 97.75 109 GLN A O 1
ATOM 816 N N . PHE A 1 110 ? -4.790 4.204 -5.372 1.00 98.56 110 PHE A N 1
ATOM 817 C CA . PHE A 1 110 ? -5.561 2.966 -5.237 1.00 98.56 110 PHE A CA 1
ATOM 818 C C . PHE A 1 110 ? -6.632 2.816 -6.320 1.00 98.56 110 PHE A C 1
ATOM 820 O O . PHE A 1 110 ? -6.742 1.740 -6.902 1.00 98.56 110 PHE A O 1
ATOM 827 N N . GLY A 1 111 ? -7.337 3.889 -6.693 1.00 97.69 111 GLY A N 1
ATOM 828 C CA . GLY A 1 111 ? -8.339 3.832 -7.765 1.00 97.69 111 GLY A CA 1
ATOM 829 C C . GLY A 1 111 ? -7.782 3.444 -9.146 1.00 97.69 111 GLY A C 1
ATOM 830 O O . GLY A 1 111 ? -8.536 3.000 -10.017 1.00 97.69 111 GLY A O 1
ATOM 831 N N . ARG A 1 112 ? -6.465 3.590 -9.374 1.00 97.06 112 ARG A N 1
ATOM 832 C CA . ARG A 1 112 ? -5.776 3.087 -10.578 1.00 97.06 112 ARG A CA 1
ATOM 833 C C . ARG A 1 112 ? -5.199 1.695 -10.366 1.00 97.06 112 ARG A C 1
ATOM 835 O O . ARG A 1 112 ? -5.402 0.819 -11.207 1.00 97.06 112 ARG A O 1
ATOM 842 N N . ASP A 1 113 ? -4.472 1.504 -9.273 1.00 97.75 113 ASP A N 1
ATOM 843 C CA . ASP A 1 113 ? -3.680 0.296 -9.056 1.00 97.75 113 ASP A CA 1
ATOM 844 C C . ASP A 1 113 ? -4.561 -0.910 -8.753 1.00 97.75 113 ASP A C 1
ATOM 846 O O . ASP A 1 113 ? -4.346 -1.968 -9.339 1.00 97.75 113 ASP A O 1
ATOM 850 N N . CYS A 1 114 ? -5.608 -0.742 -7.939 1.00 98.38 114 CYS A N 1
ATOM 851 C CA . CYS A 1 114 ? -6.561 -1.813 -7.656 1.00 98.38 114 CYS A CA 1
ATOM 852 C C . CYS A 1 114 ? -7.207 -2.316 -8.948 1.00 98.38 114 CYS A C 1
ATOM 854 O O . CYS A 1 114 ? -7.180 -3.510 -9.232 1.00 98.38 114 CYS A O 1
ATOM 856 N N . LYS A 1 115 ? -7.679 -1.412 -9.814 1.00 98.25 115 LYS A N 1
ATOM 857 C CA . LYS A 1 115 ? -8.229 -1.799 -11.120 1.00 98.25 115 LYS A CA 1
ATOM 858 C C . LYS A 1 115 ? -7.190 -2.472 -12.012 1.00 98.25 115 LYS A C 1
ATOM 860 O O . LYS A 1 115 ? -7.506 -3.464 -12.661 1.00 98.25 115 LYS A O 1
ATOM 865 N N . SER A 1 116 ? -5.961 -1.953 -12.050 1.00 97.19 116 SER A N 1
ATOM 866 C CA . SER A 1 116 ? -4.908 -2.530 -12.890 1.00 97.19 116 SER A CA 1
ATOM 867 C C . SER A 1 116 ? -4.489 -3.922 -12.419 1.00 97.19 116 SER A C 1
ATOM 869 O O . SER A 1 116 ? -4.172 -4.747 -13.265 1.00 97.19 116 SER A O 1
ATOM 871 N N . VAL A 1 117 ? -4.487 -4.200 -11.114 1.00 97.94 117 VAL A N 1
ATOM 872 C CA . VAL A 1 117 ? -4.026 -5.487 -10.568 1.00 97.94 117 VAL A CA 1
ATOM 873 C C . VAL A 1 117 ? -5.188 -6.462 -10.358 1.00 97.94 117 VAL A C 1
ATOM 875 O O . VAL A 1 117 ? -5.202 -7.560 -10.917 1.00 97.94 117 VAL A O 1
ATOM 878 N N . LEU A 1 118 ? -6.194 -6.054 -9.585 1.00 98.31 118 LEU A N 1
ATOM 879 C CA . LEU A 1 118 ? -7.323 -6.891 -9.169 1.00 98.31 118 LEU A CA 1
ATOM 880 C C . LEU A 1 118 ? -8.447 -6.945 -10.215 1.00 98.31 118 LEU A C 1
ATOM 882 O O . LEU A 1 118 ? -9.324 -7.801 -10.110 1.00 98.31 118 LEU A O 1
ATOM 886 N N . GLY A 1 119 ? -8.469 -6.028 -11.189 1.00 98.06 119 GLY A N 1
ATOM 887 C CA . GLY A 1 119 ? -9.581 -5.889 -12.141 1.00 98.06 119 GLY A CA 1
ATOM 888 C C . GLY A 1 119 ? -10.839 -5.245 -11.542 1.00 98.06 119 GLY A C 1
ATOM 889 O O . GLY A 1 119 ? -11.879 -5.199 -12.191 1.00 98.06 119 GLY A O 1
ATOM 890 N N . ARG A 1 120 ? -10.760 -4.743 -10.303 1.00 98.38 120 ARG A N 1
ATOM 891 C CA . ARG A 1 120 ? -11.849 -4.083 -9.567 1.00 98.38 120 ARG A CA 1
ATOM 892 C C . ARG A 1 120 ? -11.294 -3.056 -8.584 1.00 98.38 120 ARG A C 1
ATOM 894 O O . ARG A 1 120 ? -10.091 -3.009 -8.343 1.00 98.38 120 ARG A O 1
ATOM 901 N N . GLU A 1 121 ? -12.174 -2.262 -7.988 1.00 98.25 121 GLU A N 1
ATOM 902 C CA . GLU A 1 121 ? -11.802 -1.449 -6.828 1.00 98.25 121 GLU A CA 1
ATOM 903 C C . GLU A 1 121 ? -11.421 -2.337 -5.637 1.00 98.25 121 GLU A C 1
ATOM 905 O O . GLU A 1 121 ? -11.999 -3.415 -5.435 1.00 98.25 121 GLU A O 1
ATOM 910 N N . CYS A 1 122 ? -10.454 -1.872 -4.843 1.00 98.69 122 CYS A N 1
ATOM 911 C CA . CYS A 1 122 ? -10.183 -2.467 -3.541 1.00 98.69 122 CYS A CA 1
ATOM 912 C C . CYS A 1 122 ? -11.297 -2.086 -2.561 1.00 98.69 122 CYS A C 1
ATOM 914 O O . CYS A 1 122 ? -11.783 -0.951 -2.573 1.00 98.69 122 CYS A O 1
ATOM 916 N N . THR A 1 123 ? -11.666 -3.007 -1.677 1.00 98.75 123 THR A N 1
ATOM 917 C CA . THR A 1 123 ? -12.562 -2.707 -0.556 1.00 98.75 123 THR A CA 1
ATOM 918 C C . THR A 1 123 ? -11.865 -1.788 0.458 1.00 98.75 123 THR A C 1
ATOM 920 O O . THR A 1 123 ? -10.631 -1.740 0.502 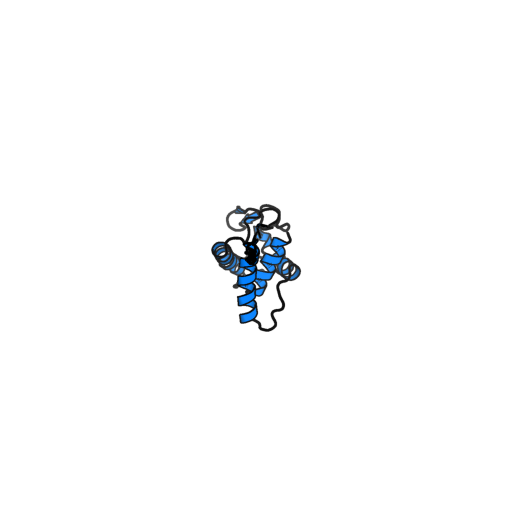1.00 98.75 123 THR A O 1
ATOM 923 N N . PRO A 1 124 ? -12.612 -1.079 1.324 1.00 98.75 124 PRO A N 1
ATOM 924 C CA . PRO A 1 124 ? -12.002 -0.296 2.398 1.00 98.75 124 PRO A CA 1
ATOM 925 C C . PRO A 1 124 ? -11.106 -1.134 3.321 1.00 98.75 124 PRO A C 1
ATOM 927 O O . PRO A 1 124 ? -10.051 -0.666 3.745 1.00 98.75 124 PRO A O 1
ATOM 930 N N . GLN A 1 125 ? -11.484 -2.393 3.581 1.00 98.81 125 GLN A N 1
ATOM 931 C CA . GLN A 1 125 ? -10.661 -3.317 4.359 1.00 98.81 125 GLN A CA 1
ATOM 932 C C . GLN A 1 125 ? -9.347 -3.646 3.643 1.00 98.81 125 GLN A C 1
ATOM 934 O O . GLN A 1 125 ? -8.294 -3.554 4.261 1.00 98.81 125 GLN A O 1
ATOM 939 N N . GLU A 1 126 ? -9.386 -3.963 2.345 1.00 98.88 126 GLU A N 1
ATOM 940 C CA . GLU A 1 126 ? -8.179 -4.236 1.552 1.00 98.88 126 GLU A CA 1
ATOM 941 C C . GLU A 1 126 ? -7.224 -3.035 1.541 1.00 98.88 126 GLU A C 1
ATOM 943 O O . GLU A 1 126 ? -6.019 -3.206 1.722 1.00 98.88 126 GLU A O 1
ATOM 948 N N . LYS A 1 127 ? -7.755 -1.814 1.388 1.00 98.88 127 LYS A N 1
ATOM 949 C CA . LYS A 1 127 ? -6.952 -0.583 1.436 1.00 98.88 127 LYS A CA 1
ATOM 950 C C . LYS A 1 127 ? -6.294 -0.390 2.806 1.00 98.88 127 LYS A C 1
ATOM 952 O O . LYS A 1 127 ? -5.090 -0.152 2.874 1.00 98.88 127 LYS A O 1
ATOM 957 N N . GLY A 1 128 ? -7.047 -0.527 3.898 1.00 98.75 128 GLY A N 1
ATOM 958 C CA . GLY A 1 128 ? -6.501 -0.367 5.249 1.00 98.75 128 GLY A CA 1
ATOM 959 C C . GLY A 1 128 ? -5.518 -1.473 5.651 1.00 98.75 128 GLY A C 1
ATOM 960 O O . GLY A 1 128 ? -4.492 -1.187 6.268 1.00 98.75 128 GLY A O 1
ATOM 961 N N . ASP A 1 129 ? -5.770 -2.717 5.239 1.00 98.94 129 ASP A N 1
ATOM 962 C CA . ASP A 1 129 ? -4.848 -3.845 5.409 1.00 98.94 129 ASP A CA 1
ATOM 963 C C . ASP A 1 129 ? -3.524 -3.588 4.676 1.00 98.94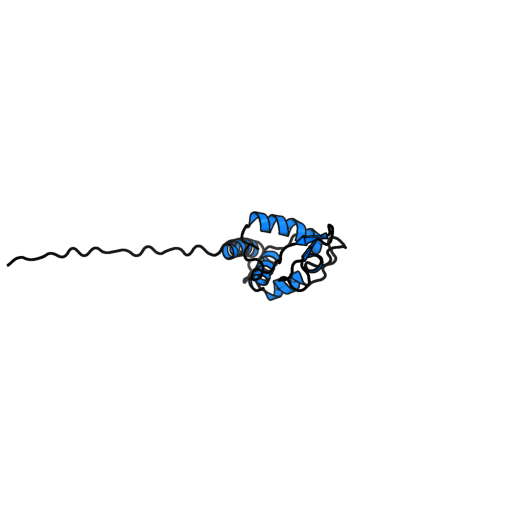 129 ASP A C 1
ATOM 965 O O . ASP A 1 129 ? -2.449 -3.767 5.251 1.00 98.94 129 ASP A O 1
ATOM 969 N N . TYR A 1 130 ? -3.593 -3.111 3.428 1.00 98.88 130 TYR A N 1
ATOM 970 C CA . TYR A 1 130 ? -2.418 -2.744 2.638 1.00 98.88 130 TYR A CA 1
ATOM 971 C C . TYR A 1 130 ? -1.588 -1.653 3.314 1.00 98.88 130 TYR A C 1
ATOM 973 O O . TYR A 1 130 ? -0.378 -1.8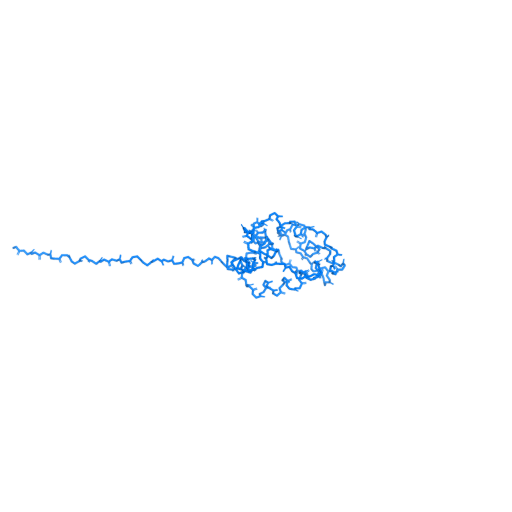09 3.466 1.00 98.88 130 TYR A O 1
ATOM 981 N N . VAL A 1 131 ? -2.224 -0.554 3.737 1.00 98.62 131 VAL A N 1
ATOM 982 C CA . VAL A 1 131 ? -1.523 0.550 4.413 1.00 98.62 131 VAL A CA 1
ATOM 983 C C . VAL A 1 131 ? -0.886 0.053 5.708 1.00 98.62 131 VAL A C 1
ATOM 985 O O . VAL A 1 131 ? 0.282 0.328 5.950 1.00 98.62 131 VAL A O 1
ATOM 988 N N . THR A 1 132 ? -1.603 -0.760 6.488 1.00 98.62 132 THR A N 1
ATOM 989 C CA . THR A 1 132 ? -1.085 -1.352 7.730 1.00 98.62 132 THR A CA 1
ATOM 990 C C . THR A 1 132 ? 0.153 -2.214 7.472 1.00 98.62 132 THR A C 1
ATOM 992 O O . THR A 1 132 ? 1.131 -2.125 8.213 1.00 98.62 132 THR A O 1
ATOM 995 N N . PHE A 1 133 ? 0.151 -3.017 6.404 1.00 98.75 133 PHE A N 1
ATOM 996 C CA . PHE A 1 133 ? 1.333 -3.771 5.994 1.00 98.75 133 PHE A CA 1
ATOM 997 C C . PHE A 1 133 ? 2.494 -2.840 5.630 1.00 98.75 133 PHE A C 1
ATOM 999 O O . PHE A 1 133 ? 3.579 -2.998 6.182 1.00 98.75 133 PHE A O 1
ATOM 1006 N N . MET A 1 134 ? 2.267 -1.847 4.764 1.00 98.62 134 MET A N 1
ATOM 1007 C CA . MET A 1 134 ? 3.323 -0.949 4.282 1.00 98.62 134 MET A CA 1
ATOM 1008 C C . MET A 1 134 ? 3.899 -0.032 5.362 1.00 98.62 134 MET A C 1
ATOM 1010 O O . MET A 1 134 ? 5.078 0.305 5.292 1.00 98.62 134 MET A O 1
ATOM 1014 N N . THR A 1 135 ? 3.108 0.345 6.367 1.00 96.94 135 THR A N 1
ATOM 1015 C CA . THR A 1 135 ? 3.590 1.074 7.549 1.00 96.94 135 THR A CA 1
ATOM 1016 C C . THR A 1 135 ? 4.462 0.195 8.448 1.00 96.94 135 THR A C 1
ATOM 1018 O O . THR A 1 135 ? 5.375 0.701 9.093 1.00 96.94 135 THR A O 1
ATOM 1021 N N . GLY A 1 136 ? 4.218 -1.119 8.469 1.00 94.94 136 GLY A N 1
ATOM 1022 C CA . GLY A 1 136 ? 5.061 -2.094 9.165 1.00 94.94 136 GLY A CA 1
ATOM 1023 C C . GLY A 1 136 ? 6.296 -2.544 8.377 1.00 94.94 136 GLY A C 1
ATOM 1024 O O . GLY A 1 136 ? 7.094 -3.318 8.909 1.00 94.94 136 GLY A O 1
ATOM 1025 N N . GLN A 1 137 ? 6.448 -2.106 7.120 1.00 95.75 137 GLN A N 1
ATOM 1026 C CA . GLN A 1 137 ? 7.638 -2.363 6.311 1.00 95.75 137 GLN A CA 1
ATOM 1027 C C . GLN A 1 137 ? 8.620 -1.212 6.412 1.00 95.75 137 GLN A C 1
ATOM 1029 O O . GLN A 1 137 ? 9.808 -1.523 6.649 1.00 95.75 137 GLN A O 1
#

Foldseek 3Di:
DDDDDDDDDDDDDDPPDPDDALLVVLLVVLQVQLCVVPVPDPGAALVLLLCQQPDQQCQAAVQASHVCSFCNNDLLDWGADSPPRHIHHRQACVNPVPHNNDNVVLVVVQVPNCCRHNVDHDHSRNSSNNSVNSPVD

Organism: NCBI:txid908842